Protein AF-H0EWL6-F1 (afdb_monomer)

Sequence (136 aa):
MRQGLLSSTASNESMTFSYPLKIAHSLLGVISSLPTTSIEVHGMGIFEKIFEVSNTMLDVMQAYGNKIQNDHYGVTQDPFEIFIRTLSQTPNSQRQYANLLLAKAAEKPEIQRFSQSPLPALSARTGVMISDSDEV

Radius of gyration: 25.03 Å; Cα contacts (8 Å, |Δi|>4): 82; chains: 1; bounding box: 71×44×73 Å

Organism: Glarea lozoyensis (strain ATCC 74030 / MF5533) (NCBI:txid1104152)

Secondary structure (DSSP, 8-state):
-PPPS--TT-SSGGGSTHHHHHHHHHHHHHHTTS-HHHHHTT-HHHHHHHHHHHHHHHHHHHHHGGGS-GGGS--SS-HHHHHHHHHTSSHHHIIIIIHHHHHHHHSPPGGGGTT--PPPP---------------

Solvent-accessible surface area (backbone atoms only — not comparable to full-atom values): 8617 Å² total; per-residue (Å²): 132,81,80,71,80,58,32,92,81,46,90,51,60,87,30,21,64,63,35,53,46,52,53,40,48,56,50,48,61,51,60,75,72,50,59,70,66,72,56,55,77,63,43,67,66,52,49,52,53,53,42,55,42,53,51,51,32,49,53,47,47,58,71,56,47,87,74,61,72,80,84,79,64,91,63,96,59,62,70,65,58,53,52,43,54,61,29,47,73,41,76,66,43,21,68,69,40,28,52,52,52,54,54,56,68,71,49,75,58,70,68,65,65,76,76,68,70,81,74,81,79,80,82,78,82,75,84,82,86,83,88,80,90,81,91,135

InterPro domains:
  IPR050797 Carbohydrate Metabolism and Transport Regulator [PTHR31668] (1-114)

Mean predicted aligned error: 12.15 Å

pLDDT: mean 77.85, std 21.3, range [39.5, 98.31]

Foldseek 3Di:
DDDQQEDCPDPDPCNHLCNLVVVLLVVCVVLVPDDLVVQPVVPVVSLVVLLVSLLSNLLSCLVCPPVPPPPPRPDPDDSNVSSLVSLVSDPVSNVPGSVVSVVVSPDHRPVVVVVPDDDPDDPPPDDDDDDDDDDD

Structure (mmCIF, N/CA/C/O backbone):
data_AF-H0EWL6-F1
#
_entry.id   AF-H0EWL6-F1
#
loop_
_atom_site.group_PDB
_atom_site.id
_atom_site.type_symbol
_atom_site.label_atom_id
_atom_site.label_alt_id
_atom_site.label_comp_id
_atom_site.label_asym_id
_atom_site.label_entity_id
_atom_site.label_seq_id
_atom_site.pdbx_PDB_ins_code
_atom_site.Cartn_x
_atom_site.Cartn_y
_atom_site.Cartn_z
_atom_site.occupancy
_atom_site.B_iso_or_equiv
_atom_site.auth_seq_id
_atom_site.auth_comp_id
_atom_site.auth_asym_id
_atom_site.auth_atom_id
_atom_site.pdbx_PDB_model_num
ATOM 1 N N . MET A 1 1 ? 22.492 8.566 -4.895 1.00 41.12 1 MET A N 1
ATOM 2 C CA . MET A 1 1 ? 21.203 7.980 -5.324 1.00 41.12 1 MET A CA 1
ATOM 3 C C . MET A 1 1 ? 21.489 6.568 -5.817 1.00 41.12 1 MET A C 1
ATOM 5 O O . MET A 1 1 ? 22.251 6.437 -6.767 1.00 41.12 1 MET A O 1
ATOM 9 N N . ARG A 1 2 ? 21.016 5.518 -5.125 1.00 45.28 2 ARG A N 1
ATOM 10 C CA . ARG A 1 2 ? 21.179 4.132 -5.604 1.00 45.28 2 ARG A CA 1
ATOM 11 C C . ARG A 1 2 ? 20.317 3.978 -6.853 1.00 45.28 2 ARG A C 1
ATOM 13 O O . ARG A 1 2 ? 19.133 4.290 -6.796 1.00 45.28 2 ARG A O 1
ATOM 20 N N . GLN A 1 3 ? 20.906 3.543 -7.962 1.00 51.72 3 GLN A N 1
ATOM 21 C CA . GLN A 1 3 ? 20.118 3.150 -9.124 1.00 51.72 3 GLN A CA 1
ATOM 22 C C . GLN A 1 3 ? 19.196 2.005 -8.694 1.00 51.72 3 GLN A C 1
ATOM 24 O O . GLN A 1 3 ? 19.665 1.012 -8.134 1.00 51.72 3 GLN A O 1
ATOM 29 N N . GLY A 1 4 ? 17.884 2.192 -8.845 1.00 65.25 4 GLY A N 1
ATOM 30 C CA . GLY A 1 4 ? 16.916 1.138 -8.568 1.00 65.25 4 GLY A CA 1
ATOM 31 C C . GLY A 1 4 ? 17.172 -0.044 -9.499 1.00 65.25 4 GLY A C 1
ATOM 32 O O . GLY A 1 4 ? 17.488 0.152 -10.667 1.00 65.25 4 GLY A O 1
ATOM 33 N N . LEU A 1 5 ? 17.039 -1.268 -8.989 1.00 76.88 5 LEU A N 1
ATOM 34 C CA . LEU A 1 5 ? 17.216 -2.493 -9.785 1.00 76.88 5 LEU A CA 1
ATOM 35 C C . LEU A 1 5 ? 16.021 -2.784 -10.709 1.00 76.88 5 LEU A C 1
ATOM 37 O O . LEU A 1 5 ? 15.998 -3.817 -11.370 1.00 76.88 5 LEU A O 1
ATOM 41 N N . LEU A 1 6 ? 15.015 -1.905 -10.723 1.00 84.12 6 LEU A N 1
ATOM 42 C CA . LEU A 1 6 ? 13.805 -2.090 -11.507 1.00 84.12 6 LEU A CA 1
ATOM 43 C C . LEU A 1 6 ? 14.018 -1.606 -12.949 1.00 84.12 6 LEU A C 1
ATOM 45 O O . LEU A 1 6 ? 14.523 -0.507 -13.173 1.00 84.12 6 LEU A O 1
ATOM 49 N N . SER A 1 7 ? 13.617 -2.419 -13.928 1.00 85.06 7 SER A N 1
ATOM 50 C CA . SER A 1 7 ? 13.602 -2.075 -15.356 1.00 85.06 7 SER A CA 1
ATOM 51 C C . SER A 1 7 ? 12.400 -2.707 -16.060 1.00 85.06 7 SER A C 1
ATOM 53 O O . SER A 1 7 ? 12.071 -3.863 -15.809 1.00 85.06 7 SER A O 1
ATOM 55 N N . SER A 1 8 ? 11.768 -2.003 -17.005 1.00 83.31 8 SER A N 1
ATOM 56 C CA . SER A 1 8 ? 10.694 -2.584 -17.834 1.00 83.31 8 SER A CA 1
ATOM 57 C C . SER A 1 8 ? 11.175 -3.733 -18.726 1.00 83.31 8 SER A C 1
ATOM 59 O O . SER A 1 8 ? 10.356 -4.489 -19.233 1.00 83.31 8 SER A O 1
ATOM 61 N N . THR A 1 9 ? 12.489 -3.863 -18.924 1.00 85.94 9 THR A N 1
ATOM 62 C CA . THR A 1 9 ? 13.117 -4.898 -19.757 1.00 85.94 9 THR A CA 1
ATOM 63 C C . THR A 1 9 ? 13.945 -5.890 -18.937 1.00 85.94 9 THR A C 1
ATOM 65 O O . THR A 1 9 ? 14.789 -6.587 -19.499 1.00 85.94 9 THR A O 1
ATOM 68 N N . ALA A 1 10 ? 13.778 -5.925 -17.610 1.00 89.25 10 ALA A N 1
ATOM 69 C CA . ALA A 1 10 ? 14.471 -6.903 -16.779 1.00 89.25 10 ALA A CA 1
ATOM 70 C C . ALA A 1 10 ? 14.017 -8.330 -17.128 1.00 89.25 10 ALA A C 1
ATOM 72 O O . ALA A 1 10 ? 12.834 -8.575 -17.359 1.00 89.25 10 ALA A O 1
ATOM 73 N N . SER A 1 11 ? 14.960 -9.275 -17.147 1.00 91.00 11 SER A N 1
ATOM 74 C CA . SER A 1 11 ? 14.677 -10.689 -17.427 1.00 91.00 11 SER A CA 1
ATOM 75 C C . SER A 1 11 ? 13.917 -11.370 -16.292 1.00 91.00 11 SER A C 1
ATOM 77 O O . SER A 1 11 ? 13.077 -12.231 -16.538 1.00 91.00 11 SER A O 1
ATOM 79 N N . ASN A 1 12 ? 14.208 -10.985 -15.048 1.00 91.75 12 ASN A N 1
ATOM 80 C CA . ASN A 1 12 ? 13.464 -11.437 -13.885 1.00 91.75 12 ASN A CA 1
ATOM 81 C C . ASN A 1 12 ? 12.275 -10.505 -13.640 1.00 91.75 12 ASN A C 1
ATOM 83 O O . ASN A 1 12 ? 12.457 -9.305 -13.424 1.00 91.75 12 ASN A O 1
ATOM 87 N N . GLU A 1 13 ? 11.073 -11.078 -13.609 1.00 89.81 13 GLU A N 1
ATOM 88 C CA . GLU A 1 13 ? 9.828 -10.372 -13.326 1.00 89.81 13 GLU A CA 1
ATOM 89 C C . GLU A 1 13 ? 9.911 -9.539 -12.042 1.00 89.81 13 GLU A C 1
ATOM 91 O O . GLU A 1 13 ? 9.493 -8.381 -12.051 1.00 89.81 13 GLU A O 1
ATOM 96 N N . SER A 1 14 ? 10.519 -10.071 -10.973 1.00 91.50 14 SER A N 1
ATOM 97 C CA . SER A 1 14 ? 10.633 -9.386 -9.678 1.00 91.50 14 SER A CA 1
ATOM 98 C C . SER A 1 14 ? 11.511 -8.130 -9.718 1.00 91.50 14 SER A C 1
ATOM 100 O O . SER A 1 14 ? 11.541 -7.363 -8.759 1.00 91.50 14 SER A O 1
ATOM 102 N N . MET A 1 15 ? 12.238 -7.928 -10.818 1.00 91.56 15 MET A N 1
ATOM 103 C CA . MET A 1 15 ? 13.048 -6.747 -11.110 1.00 91.56 15 MET A CA 1
ATOM 104 C C . MET A 1 15 ? 12.383 -5.840 -12.157 1.00 91.56 15 MET A C 1
ATOM 106 O O . MET A 1 15 ? 13.043 -4.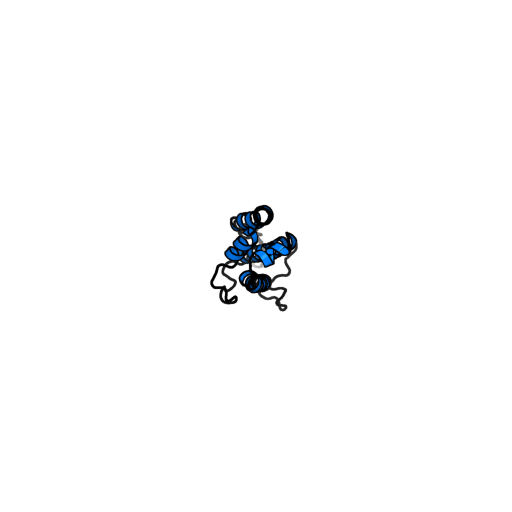998 -12.759 1.00 91.56 15 MET A O 1
ATOM 110 N N . THR A 1 16 ? 11.078 -5.982 -12.395 1.00 89.31 16 THR A N 1
ATOM 111 C CA . THR A 1 16 ? 10.318 -5.101 -13.291 1.00 89.31 16 THR A CA 1
ATOM 112 C C . THR A 1 16 ? 9.460 -4.104 -12.523 1.00 89.31 16 THR A C 1
ATOM 114 O O . THR A 1 16 ? 8.986 -4.385 -11.424 1.00 89.31 16 THR A O 1
ATOM 117 N N . PHE A 1 17 ? 9.172 -2.953 -13.136 1.00 86.12 17 PHE A N 1
ATOM 118 C CA . PHE A 1 17 ? 8.215 -1.985 -12.579 1.00 86.12 17 PHE A CA 1
ATOM 119 C C . PHE A 1 17 ? 6.787 -2.537 -12.477 1.00 86.12 17 PHE A C 1
ATOM 121 O O . PHE A 1 17 ? 5.998 -2.046 -11.682 1.00 86.12 17 PHE A O 1
ATOM 128 N N . SER A 1 18 ? 6.448 -3.585 -13.233 1.00 86.69 18 SER A N 1
ATOM 129 C CA . SER A 1 18 ? 5.128 -4.224 -13.153 1.00 86.69 18 SER A CA 1
ATOM 130 C C . SER A 1 18 ? 4.941 -5.081 -11.896 1.00 86.69 18 SER A C 1
ATOM 132 O O . SER A 1 18 ? 3.810 -5.342 -11.485 1.00 86.69 18 SER A O 1
ATOM 134 N N . TYR A 1 19 ? 6.035 -5.525 -11.270 1.00 90.44 19 TYR A N 1
ATOM 135 C CA . TYR A 1 19 ? 5.972 -6.466 -10.158 1.00 90.44 19 TYR A CA 1
ATOM 136 C C . TYR A 1 19 ? 5.411 -5.857 -8.867 1.00 90.44 19 TYR A C 1
ATOM 138 O O . TYR A 1 19 ? 4.500 -6.458 -8.300 1.00 90.44 19 TYR A O 1
ATOM 146 N N . PRO A 1 20 ? 5.818 -4.647 -8.428 1.00 90.75 20 PRO A N 1
ATOM 147 C CA . PRO A 1 20 ? 5.157 -3.985 -7.302 1.00 90.75 20 PRO A CA 1
ATOM 148 C C . PRO A 1 20 ? 3.645 -3.816 -7.496 1.00 90.75 20 PRO A C 1
ATOM 150 O O . PRO A 1 20 ? 2.882 -4.004 -6.551 1.00 90.75 20 PRO A O 1
ATOM 153 N N . LEU A 1 21 ? 3.198 -3.540 -8.726 1.00 89.81 21 LEU A N 1
ATOM 154 C CA . LEU A 1 21 ? 1.773 -3.445 -9.043 1.00 89.81 21 LEU A CA 1
ATOM 155 C C . LEU A 1 21 ? 1.083 -4.813 -8.935 1.00 89.81 21 LEU A C 1
ATOM 157 O O . LEU A 1 21 ? 0.023 -4.912 -8.327 1.00 89.81 21 LEU A O 1
ATOM 161 N N . LYS A 1 22 ? 1.703 -5.894 -9.432 1.00 90.94 22 LYS A N 1
ATOM 162 C CA . LYS A 1 22 ? 1.190 -7.269 -9.257 1.00 90.94 22 LYS A CA 1
ATOM 163 C C . LYS A 1 22 ? 0.983 -7.624 -7.786 1.00 90.94 22 LYS A C 1
ATOM 165 O O . LYS A 1 22 ? -0.066 -8.159 -7.432 1.00 90.94 22 LYS A O 1
ATOM 170 N N . ILE A 1 23 ? 1.944 -7.283 -6.928 1.00 93.81 23 ILE A N 1
ATOM 171 C CA . ILE A 1 23 ? 1.826 -7.491 -5.480 1.00 93.81 23 ILE A CA 1
ATOM 172 C C . ILE A 1 23 ? 0.670 -6.667 -4.898 1.00 93.81 23 ILE A C 1
ATOM 174 O O . ILE A 1 23 ? -0.149 -7.213 -4.158 1.00 93.81 23 ILE A O 1
ATOM 178 N N . ALA A 1 24 ? 0.556 -5.389 -5.267 1.00 94.12 24 ALA A N 1
ATOM 179 C CA . ALA A 1 24 ? -0.532 -4.527 -4.811 1.00 94.12 24 ALA A CA 1
ATOM 180 C C . ALA A 1 24 ? -1.913 -5.068 -5.217 1.00 94.12 24 ALA A C 1
ATOM 182 O O . ALA A 1 24 ? -2.822 -5.119 -4.393 1.00 94.12 24 ALA A O 1
ATOM 183 N N . HIS A 1 25 ? -2.060 -5.559 -6.446 1.00 91.06 25 HIS A N 1
ATOM 184 C CA . HIS A 1 25 ? -3.312 -6.144 -6.922 1.00 91.06 25 HIS A CA 1
ATOM 185 C C . HIS A 1 25 ? -3.657 -7.478 -6.261 1.00 91.06 25 HIS A C 1
ATOM 187 O O . HIS A 1 25 ? -4.816 -7.704 -5.914 1.00 91.06 25 HIS A O 1
ATOM 193 N N . SER A 1 26 ? -2.665 -8.336 -6.011 1.00 93.19 26 SER A N 1
ATOM 194 C CA . SER A 1 26 ? -2.882 -9.548 -5.218 1.00 93.19 26 SER A CA 1
ATOM 195 C C . SER A 1 26 ? -3.359 -9.207 -3.805 1.00 93.19 26 SER A C 1
ATOM 197 O O . SER A 1 26 ? -4.281 -9.848 -3.301 1.00 93.19 26 SER A O 1
ATOM 199 N N . LEU A 1 27 ? -2.760 -8.193 -3.171 1.00 95.62 27 LEU A N 1
ATOM 200 C CA . LEU A 1 27 ? -3.186 -7.725 -1.855 1.00 95.62 27 LEU A CA 1
ATOM 201 C C . LEU A 1 27 ? -4.615 -7.176 -1.902 1.00 95.62 27 LEU A C 1
ATOM 203 O O . LEU A 1 27 ? -5.417 -7.540 -1.046 1.00 95.62 27 LEU A O 1
ATOM 207 N N . LEU A 1 28 ? -4.954 -6.371 -2.914 1.00 92.31 28 LEU A N 1
ATOM 208 C CA . LEU A 1 28 ? -6.304 -5.837 -3.127 1.00 92.31 28 LEU A CA 1
ATOM 209 C C . LEU A 1 28 ? -7.356 -6.934 -3.226 1.00 92.31 28 LEU A C 1
ATOM 211 O O . LEU A 1 28 ? -8.409 -6.807 -2.602 1.00 92.31 28 LEU A O 1
ATOM 215 N N . GLY A 1 29 ? -7.068 -8.015 -3.955 1.00 91.12 29 GLY A N 1
ATOM 216 C CA . GLY A 1 29 ? -7.962 -9.171 -4.045 1.00 91.12 29 GLY A CA 1
ATOM 217 C C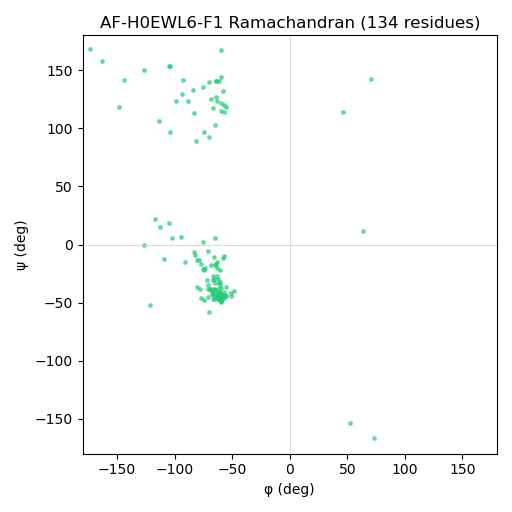 . GLY A 1 29 ? -8.272 -9.772 -2.672 1.00 91.12 29 GLY A C 1
ATOM 218 O O . GLY A 1 29 ? -9.424 -10.080 -2.377 1.00 91.12 29 GLY A O 1
ATOM 219 N N . VAL A 1 30 ? -7.265 -9.859 -1.800 1.00 92.75 30 VAL A N 1
ATOM 220 C CA . VAL A 1 30 ? -7.441 -10.342 -0.425 1.00 92.75 30 VAL A CA 1
ATOM 221 C C . VAL A 1 30 ? -8.225 -9.331 0.412 1.00 92.75 30 VAL A C 1
ATOM 223 O O . VAL A 1 30 ? -9.293 -9.670 0.917 1.00 92.75 30 VAL A O 1
ATOM 226 N N . ILE A 1 31 ? -7.757 -8.085 0.540 1.00 93.06 31 ILE A N 1
ATOM 227 C CA . ILE A 1 31 ? -8.365 -7.111 1.465 1.00 93.06 31 ILE A CA 1
ATOM 228 C C . ILE A 1 31 ? -9.781 -6.694 1.058 1.00 93.06 31 ILE A C 1
ATOM 230 O O . ILE A 1 31 ? -10.581 -6.378 1.931 1.00 93.06 31 ILE A O 1
ATOM 234 N N . SER A 1 32 ? -10.122 -6.747 -0.233 1.00 90.56 32 SER A N 1
ATOM 235 C CA . SER A 1 32 ? -11.481 -6.448 -0.712 1.00 90.56 32 SER A CA 1
ATOM 236 C C . SER A 1 32 ? -12.485 -7.555 -0.381 1.00 90.56 32 SER A C 1
ATOM 238 O O . SER A 1 32 ? -13.688 -7.310 -0.389 1.00 90.56 32 SER A O 1
ATOM 240 N N . SER A 1 33 ? -12.005 -8.772 -0.105 1.00 91.12 33 SER A N 1
ATOM 241 C CA . SER A 1 33 ? -12.846 -9.921 0.253 1.00 91.12 33 SER A CA 1
ATOM 242 C C . SER A 1 33 ? -13.080 -10.063 1.761 1.00 91.12 33 SER A C 1
ATOM 244 O O . SER A 1 33 ? -13.965 -10.808 2.181 1.00 91.12 33 SER A O 1
ATOM 246 N N . LEU A 1 34 ? -12.289 -9.365 2.581 1.00 91.31 34 LEU A N 1
ATOM 247 C CA . LEU A 1 34 ? -12.307 -9.510 4.032 1.00 91.31 34 LEU A CA 1
ATOM 248 C C . LEU A 1 34 ? -13.249 -8.495 4.699 1.00 91.31 34 LEU A C 1
ATOM 250 O O . LEU A 1 34 ? -13.270 -7.323 4.318 1.00 91.31 34 LEU A O 1
ATOM 254 N N . PRO A 1 35 ? -13.974 -8.895 5.760 1.00 94.19 35 PRO A N 1
ATOM 255 C CA . PRO A 1 35 ? -14.620 -7.946 6.655 1.00 94.19 35 PRO A CA 1
ATOM 256 C C . PRO A 1 35 ? -13.596 -7.005 7.299 1.00 94.19 35 PRO A C 1
ATOM 258 O O . PRO A 1 35 ? -12.510 -7.432 7.690 1.00 94.19 35 PRO A O 1
ATOM 261 N N . THR A 1 36 ? -13.976 -5.742 7.505 1.00 91.31 36 THR A N 1
ATOM 262 C CA . THR A 1 36 ? -13.144 -4.741 8.195 1.00 91.31 36 THR A CA 1
ATOM 263 C C . THR A 1 36 ? -12.613 -5.247 9.539 1.00 91.31 36 THR A C 1
ATOM 265 O O . THR A 1 36 ? -11.422 -5.138 9.818 1.00 91.31 36 THR A O 1
ATOM 268 N N . THR A 1 37 ? -13.462 -5.899 10.336 1.00 94.19 37 THR A N 1
ATOM 269 C CA . THR A 1 37 ? -13.075 -6.445 11.644 1.00 94.19 37 THR A CA 1
ATOM 270 C C . THR A 1 37 ? -11.978 -7.504 11.541 1.00 94.19 37 THR A C 1
ATOM 272 O O . THR A 1 37 ? -11.122 -7.584 12.417 1.00 94.19 37 THR A O 1
ATOM 275 N N . SER A 1 38 ? -11.944 -8.292 10.461 1.00 95.44 38 SER A N 1
ATOM 276 C CA . SER A 1 38 ? -10.899 -9.295 10.238 1.00 95.44 38 SER A CA 1
ATOM 277 C C . SER A 1 38 ? -9.527 -8.666 10.009 1.00 95.44 38 SER A C 1
ATOM 279 O O . SER A 1 38 ? -8.526 -9.260 10.398 1.00 95.44 38 SER A O 1
ATOM 281 N N . ILE A 1 39 ? -9.472 -7.469 9.426 1.00 94.88 39 ILE A N 1
ATOM 282 C CA . ILE A 1 39 ? -8.227 -6.710 9.264 1.00 94.88 39 ILE A CA 1
ATOM 283 C C . ILE A 1 39 ? -7.846 -6.069 10.606 1.00 94.88 39 ILE A C 1
ATOM 285 O O . ILE A 1 39 ? -6.716 -6.206 11.067 1.00 94.88 39 ILE A O 1
ATOM 289 N N . GLU A 1 40 ? -8.802 -5.441 11.290 1.00 94.56 40 GLU A N 1
ATOM 290 C CA . GLU A 1 40 ? -8.557 -4.709 12.538 1.00 94.56 40 GLU A CA 1
ATOM 291 C C . GLU A 1 40 ? -7.986 -5.568 13.674 1.00 94.56 40 GLU A C 1
ATOM 293 O O . GLU A 1 40 ? -7.109 -5.100 14.404 1.00 94.56 40 GLU A O 1
ATOM 298 N N . VAL A 1 41 ? -8.419 -6.829 13.816 1.00 95.56 41 VAL A N 1
ATOM 299 C CA . VAL A 1 41 ? -7.939 -7.718 14.897 1.00 95.56 41 VAL A CA 1
ATOM 300 C C . VAL A 1 41 ? -6.440 -8.025 14.822 1.00 95.56 41 VAL A C 1
ATOM 302 O O . VAL A 1 41 ? -5.867 -8.491 15.802 1.00 95.56 41 VAL A O 1
ATOM 305 N N . HIS A 1 42 ? -5.787 -7.750 13.690 1.00 95.00 42 HIS A N 1
ATOM 306 C CA . HIS A 1 42 ? -4.341 -7.931 13.525 1.00 95.00 42 HIS A CA 1
ATOM 307 C C . HIS A 1 42 ? -3.539 -6.739 14.084 1.00 95.00 42 HIS A C 1
ATOM 309 O O . HIS A 1 42 ? -2.314 -6.808 14.197 1.00 95.00 42 HIS A O 1
ATOM 315 N N . GLY A 1 43 ? -4.214 -5.647 14.460 1.00 95.19 43 GLY A N 1
ATOM 316 C CA . GLY A 1 43 ? -3.602 -4.447 15.022 1.00 95.19 43 GLY A CA 1
ATOM 317 C C . GLY A 1 43 ? -2.843 -3.606 13.993 1.00 95.19 43 GLY A C 1
ATOM 318 O O . GLY A 1 43 ? -2.970 -3.780 12.787 1.00 95.19 43 GLY A O 1
ATOM 319 N N . MET A 1 44 ? -2.028 -2.661 14.465 1.00 96.06 44 MET A N 1
ATOM 320 C CA . MET A 1 44 ? -1.364 -1.679 13.591 1.00 96.06 44 MET A CA 1
ATOM 321 C C . MET A 1 44 ? -0.385 -2.289 12.579 1.00 96.06 44 MET A C 1
ATOM 323 O O . MET A 1 44 ? -0.216 -1.730 11.499 1.00 96.06 44 MET A O 1
ATOM 327 N N . GLY A 1 45 ? 0.208 -3.447 12.886 1.00 97.06 45 GLY A N 1
ATOM 328 C CA . GLY A 1 45 ? 1.192 -4.083 12.010 1.00 97.06 45 GLY A CA 1
ATOM 329 C C . GLY A 1 45 ? 0.640 -4.439 10.626 1.00 97.06 45 GLY A C 1
ATOM 330 O O . GLY A 1 45 ? 1.361 -4.309 9.641 1.00 97.06 45 GLY A O 1
ATOM 331 N N . ILE A 1 46 ? -0.640 -4.828 10.508 1.00 97.50 46 ILE A N 1
ATOM 332 C CA . ILE A 1 46 ? -1.219 -5.103 9.182 1.00 97.50 46 ILE A CA 1
ATOM 333 C C . ILE A 1 46 ? -1.426 -3.815 8.382 1.00 97.50 46 ILE A C 1
ATOM 335 O O . ILE A 1 46 ? -1.161 -3.789 7.183 1.00 97.50 46 ILE A O 1
ATOM 339 N N . PHE A 1 47 ? -1.839 -2.731 9.043 1.00 98.00 47 PHE A N 1
ATOM 340 C CA . PHE A 1 47 ? -2.026 -1.435 8.395 1.00 98.00 47 PHE A CA 1
ATOM 341 C C . PHE A 1 47 ? -0.694 -0.863 7.899 1.00 98.00 47 PHE A C 1
ATOM 343 O O . PHE A 1 47 ? -0.639 -0.349 6.786 1.00 98.00 47 PHE A O 1
ATOM 350 N N . GLU A 1 48 ? 0.391 -1.038 8.661 1.00 98.25 48 GLU A N 1
ATOM 351 C CA . GLU A 1 48 ? 1.748 -0.683 8.230 1.00 98.25 48 GLU A CA 1
ATOM 352 C C . GLU A 1 48 ? 2.143 -1.427 6.947 1.00 98.25 48 GLU A C 1
ATOM 354 O O . GLU A 1 48 ? 2.629 -0.817 5.996 1.00 98.25 48 GLU A O 1
ATOM 359 N N . LYS A 1 49 ? 1.871 -2.736 6.868 1.00 98.12 49 LYS A N 1
ATOM 360 C CA . LYS A 1 49 ? 2.194 -3.534 5.674 1.00 98.12 49 LYS A CA 1
ATOM 361 C C . LYS A 1 49 ? 1.333 -3.177 4.470 1.00 98.12 49 LYS A C 1
ATOM 363 O O . LYS A 1 49 ? 1.852 -3.098 3.357 1.00 98.12 49 LYS A O 1
ATOM 368 N N . ILE A 1 50 ? 0.047 -2.900 4.679 1.00 97.88 50 ILE A N 1
ATOM 369 C CA . ILE A 1 50 ? -0.829 -2.380 3.623 1.00 97.88 50 ILE A CA 1
ATOM 370 C C . ILE A 1 50 ? -0.295 -1.031 3.126 1.00 97.88 50 ILE A C 1
ATOM 372 O O . ILE A 1 50 ? -0.206 -0.818 1.916 1.00 97.88 50 ILE A O 1
ATOM 376 N N . PHE A 1 51 ? 0.120 -0.146 4.033 1.00 98.19 51 PHE A N 1
ATOM 377 C CA . PHE A 1 51 ? 0.708 1.145 3.689 1.00 98.19 51 PHE A CA 1
ATOM 378 C C . PHE A 1 51 ? 2.004 1.007 2.883 1.00 98.19 51 PHE A C 1
ATOM 380 O O . PHE A 1 51 ? 2.116 1.644 1.841 1.00 98.19 51 PHE A O 1
ATOM 387 N N . GLU A 1 52 ? 2.954 0.163 3.296 1.00 98.00 52 GLU A N 1
ATOM 388 C CA . GLU A 1 52 ? 4.221 -0.054 2.574 1.00 98.00 52 GLU A CA 1
ATOM 389 C C . GLU A 1 52 ? 3.988 -0.488 1.116 1.00 98.00 52 GLU A C 1
ATOM 391 O O . GLU A 1 52 ? 4.606 0.050 0.188 1.00 98.00 52 GLU A O 1
ATOM 396 N N . VAL A 1 53 ? 3.057 -1.425 0.896 1.00 97.38 53 VAL A N 1
ATOM 397 C CA . VAL A 1 53 ? 2.694 -1.901 -0.449 1.00 97.38 53 VAL A CA 1
ATOM 398 C C . VAL A 1 53 ? 2.018 -0.791 -1.255 1.00 97.38 53 VAL A C 1
ATOM 400 O O . VAL A 1 53 ? 2.410 -0.536 -2.395 1.00 97.38 53 VAL A O 1
ATOM 403 N N . SER A 1 54 ? 1.055 -0.086 -0.656 1.00 95.94 54 SER A N 1
ATOM 404 C CA . SER A 1 54 ? 0.325 1.014 -1.306 1.00 95.94 54 SER A CA 1
ATOM 405 C C . SER A 1 54 ? 1.249 2.174 -1.683 1.00 95.94 54 SER A C 1
ATOM 407 O O . SER A 1 54 ? 1.154 2.724 -2.778 1.00 95.94 54 SER A O 1
ATOM 409 N N . ASN A 1 55 ? 2.182 2.524 -0.797 1.00 95.31 55 ASN A N 1
ATOM 410 C CA . 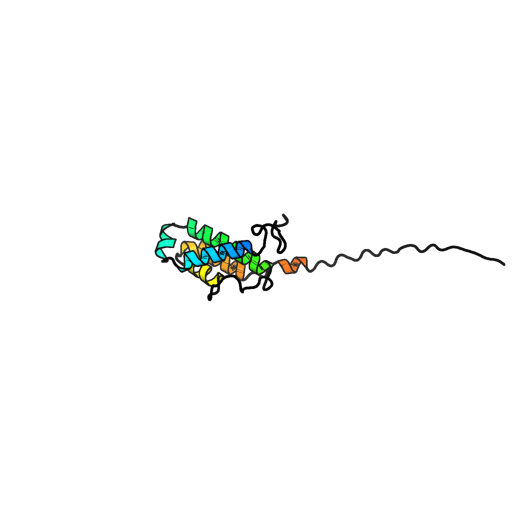ASN A 1 55 ? 3.187 3.553 -1.027 1.00 95.31 55 ASN A CA 1
ATOM 411 C C . ASN A 1 55 ? 4.114 3.172 -2.189 1.00 95.31 55 ASN A C 1
ATOM 413 O O . ASN A 1 55 ? 4.375 3.996 -3.060 1.00 95.31 55 ASN A O 1
ATOM 417 N N . THR A 1 56 ? 4.570 1.917 -2.233 1.00 93.81 56 THR A N 1
ATOM 418 C CA . THR A 1 56 ? 5.423 1.424 -3.326 1.00 93.81 56 THR A CA 1
ATOM 419 C C . THR A 1 56 ? 4.675 1.414 -4.663 1.00 93.81 56 THR A C 1
ATOM 421 O O . THR A 1 56 ? 5.244 1.773 -5.693 1.00 93.81 56 THR A O 1
ATOM 424 N N . MET A 1 57 ? 3.390 1.043 -4.661 1.00 92.19 57 MET A N 1
ATOM 425 C CA . MET A 1 57 ? 2.525 1.129 -5.841 1.00 92.19 57 MET A CA 1
ATOM 426 C C . MET A 1 57 ? 2.427 2.574 -6.345 1.00 92.19 57 MET A C 1
ATOM 428 O O . MET A 1 57 ? 2.649 2.824 -7.529 1.00 92.19 57 MET A O 1
ATOM 432 N N . LEU A 1 58 ? 2.154 3.522 -5.442 1.00 90.94 58 LEU A N 1
ATOM 433 C CA . LEU A 1 58 ? 2.059 4.944 -5.768 1.00 90.94 58 LEU A CA 1
ATOM 434 C C . LEU A 1 58 ? 3.372 5.483 -6.3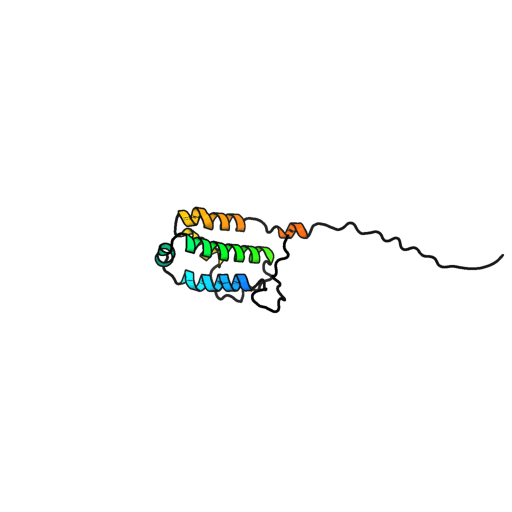53 1.00 90.94 58 LEU A C 1
ATOM 436 O O . LEU A 1 58 ? 3.333 6.184 -7.362 1.00 90.94 58 LEU A O 1
ATOM 440 N N . ASP A 1 59 ? 4.521 5.111 -5.780 1.00 89.31 59 ASP A N 1
ATOM 441 C CA . ASP A 1 59 ? 5.846 5.486 -6.294 1.00 89.31 59 ASP A CA 1
ATOM 442 C C . ASP A 1 59 ? 6.045 5.028 -7.744 1.00 89.31 59 ASP A C 1
ATOM 444 O O . ASP A 1 59 ? 6.482 5.800 -8.597 1.00 89.31 59 ASP A O 1
ATOM 448 N N . VAL A 1 60 ? 5.680 3.782 -8.054 1.00 86.88 60 VAL A N 1
ATOM 449 C CA . VAL A 1 60 ? 5.778 3.242 -9.416 1.00 86.88 60 VAL A CA 1
ATOM 450 C C . VAL A 1 60 ? 4.813 3.947 -10.370 1.00 86.88 60 VAL A C 1
ATOM 452 O O . VAL A 1 60 ? 5.212 4.302 -11.482 1.00 86.88 60 VAL A O 1
ATOM 455 N N . MET A 1 61 ? 3.567 4.182 -9.949 1.00 85.00 61 MET A N 1
ATOM 456 C CA . MET A 1 61 ? 2.557 4.872 -10.760 1.00 85.00 61 MET A CA 1
ATOM 457 C C . MET A 1 61 ? 2.974 6.310 -11.080 1.00 85.00 61 MET A C 1
ATOM 459 O O . MET A 1 61 ? 2.904 6.728 -12.236 1.00 85.00 61 MET A O 1
ATOM 463 N N . GLN A 1 62 ? 3.468 7.052 -10.087 1.00 84.88 62 GLN A N 1
ATOM 464 C CA . GLN A 1 62 ? 4.010 8.396 -10.280 1.00 84.88 62 GLN A CA 1
ATOM 465 C C . GLN A 1 62 ? 5.267 8.381 -11.156 1.00 84.88 62 GLN A C 1
ATOM 467 O O . GLN A 1 62 ? 5.486 9.320 -11.923 1.00 84.88 62 GLN A O 1
ATOM 472 N N . ALA A 1 63 ? 6.075 7.317 -11.075 1.00 80.00 63 ALA A N 1
ATOM 473 C CA . ALA A 1 63 ? 7.323 7.240 -11.812 1.00 80.00 63 ALA A CA 1
ATOM 474 C C . ALA A 1 63 ? 7.181 6.900 -13.297 1.00 80.00 63 ALA A C 1
ATOM 476 O O . ALA A 1 63 ? 7.912 7.434 -14.134 1.00 80.00 63 ALA A O 1
ATOM 477 N N . TYR A 1 64 ? 6.248 6.012 -13.629 1.00 73.19 64 TYR A N 1
ATOM 478 C CA . TYR A 1 64 ? 6.092 5.475 -14.981 1.00 73.19 64 TYR A CA 1
ATOM 479 C C . TYR A 1 64 ? 4.838 5.978 -15.703 1.00 73.19 64 TYR A C 1
ATOM 481 O O . TYR A 1 64 ? 4.744 5.834 -16.927 1.00 73.19 64 TYR A O 1
ATOM 489 N N . GLY A 1 65 ? 3.910 6.619 -14.985 1.00 65.44 65 GLY A N 1
ATOM 490 C CA . GLY A 1 65 ? 2.659 7.140 -15.532 1.00 65.44 65 GLY A CA 1
ATOM 491 C C . GLY A 1 65 ? 1.864 6.085 -16.311 1.00 65.44 65 GLY A C 1
ATOM 492 O O . GLY A 1 65 ? 2.024 4.879 -16.125 1.00 65.44 65 GLY A O 1
ATOM 493 N N . ASN A 1 66 ? 1.052 6.545 -17.265 1.00 58.31 66 ASN A N 1
ATOM 494 C CA . ASN A 1 66 ? 0.151 5.723 -18.091 1.00 58.31 66 ASN A CA 1
ATOM 495 C C . ASN A 1 66 ? 0.871 4.729 -19.036 1.00 58.31 66 ASN A C 1
ATOM 497 O O . ASN A 1 66 ? 0.228 4.117 -19.886 1.00 58.31 66 ASN A O 1
ATOM 501 N N . LYS A 1 67 ? 2.207 4.604 -18.967 1.00 62.12 67 LYS A N 1
ATOM 502 C CA . LYS A 1 67 ? 2.981 3.674 -19.808 1.00 62.12 67 LYS A CA 1
ATOM 503 C C . LYS A 1 67 ? 2.844 2.224 -19.357 1.00 62.12 67 LYS A C 1
ATOM 505 O O . LYS A 1 67 ? 3.100 1.324 -20.153 1.00 62.12 67 LYS A O 1
ATOM 510 N N . ILE A 1 68 ? 2.462 1.993 -18.103 1.00 61.09 68 ILE A N 1
ATOM 511 C CA . ILE A 1 68 ? 2.093 0.659 -17.646 1.00 61.09 68 ILE A CA 1
ATOM 512 C C . ILE A 1 68 ? 0.631 0.453 -18.037 1.00 61.09 68 ILE A C 1
ATOM 514 O O . ILE A 1 68 ? -0.246 1.164 -17.556 1.00 61.09 68 ILE A O 1
ATOM 518 N N . GLN A 1 69 ? 0.381 -0.471 -18.967 1.00 54.44 69 GLN A N 1
ATOM 519 C CA . GLN A 1 69 ? -0.969 -0.785 -19.429 1.00 54.44 69 GLN A CA 1
ATOM 520 C C . GLN A 1 69 ? -1.834 -1.210 -18.233 1.00 54.44 69 GLN A C 1
ATOM 522 O O . GLN A 1 69 ? -1.593 -2.262 -17.639 1.00 54.44 69 GLN A O 1
ATOM 527 N N . ASN A 1 70 ? -2.843 -0.390 -17.914 1.00 52.25 70 ASN A N 1
ATOM 528 C CA . ASN A 1 70 ? -3.854 -0.617 -16.868 1.00 52.25 70 ASN A CA 1
ATOM 529 C C . ASN A 1 70 ? -4.651 -1.925 -17.052 1.00 52.25 70 ASN A C 1
ATOM 531 O O . ASN A 1 70 ? -5.347 -2.358 -16.139 1.00 52.25 70 ASN A O 1
ATOM 535 N N . ASP A 1 71 ? -4.530 -2.571 -18.211 1.00 50.09 71 ASP A N 1
ATOM 536 C CA . ASP A 1 71 ? -5.372 -3.693 -18.633 1.00 50.09 71 ASP A CA 1
ATOM 537 C C . ASP A 1 71 ? -5.138 -5.009 -17.868 1.00 50.09 71 ASP A C 1
ATOM 539 O O . ASP A 1 71 ? -5.875 -5.972 -18.063 1.00 50.09 71 ASP A O 1
ATOM 543 N N . HIS A 1 72 ? -4.142 -5.092 -16.980 1.00 53.88 72 HIS A N 1
ATOM 544 C CA . HIS A 1 72 ? -3.645 -6.389 -16.498 1.00 53.88 72 HIS A CA 1
ATOM 545 C C . HIS A 1 72 ? -4.103 -6.822 -15.108 1.00 53.88 72 HIS A C 1
ATOM 547 O O . HIS A 1 72 ? -3.641 -7.857 -14.626 1.00 53.88 72 HIS A O 1
ATOM 553 N N . TYR A 1 73 ? -4.996 -6.080 -14.453 1.00 55.12 73 TYR A N 1
ATOM 554 C CA . TYR A 1 73 ? -5.212 -6.318 -13.027 1.00 55.12 73 TYR A CA 1
ATOM 555 C C . TYR A 1 73 ? -6.649 -6.568 -12.567 1.00 55.12 73 TYR A C 1
ATOM 557 O O . TYR A 1 73 ? -6.854 -6.847 -11.390 1.00 55.12 73 TYR A O 1
ATOM 565 N N . GLY A 1 74 ? -7.634 -6.559 -13.469 1.00 51.97 74 GLY A N 1
ATOM 566 C CA . GLY A 1 74 ? -8.971 -7.111 -13.197 1.00 51.97 74 GLY A CA 1
ATOM 567 C C . GLY A 1 74 ? -9.785 -6.426 -12.088 1.00 51.97 74 GLY A C 1
ATOM 568 O O . GLY A 1 74 ? -10.806 -6.972 -11.675 1.00 51.97 74 GLY A O 1
ATOM 569 N N . VAL A 1 75 ? -9.372 -5.250 -11.602 1.00 52.88 75 VAL A N 1
ATOM 570 C CA . VAL A 1 75 ? -10.108 -4.483 -10.584 1.00 52.88 75 VAL A CA 1
ATOM 571 C C . VAL A 1 75 ? -10.919 -3.387 -11.278 1.00 52.88 75 VAL A C 1
ATOM 573 O O . VAL A 1 75 ? -10.365 -2.567 -12.000 1.00 52.88 75 VAL A O 1
ATOM 576 N N . THR A 1 76 ? -12.239 -3.366 -11.069 1.00 56.00 76 THR A N 1
ATOM 577 C CA . THR A 1 76 ? -13.148 -2.342 -11.628 1.00 56.00 76 THR A CA 1
ATOM 578 C C . TH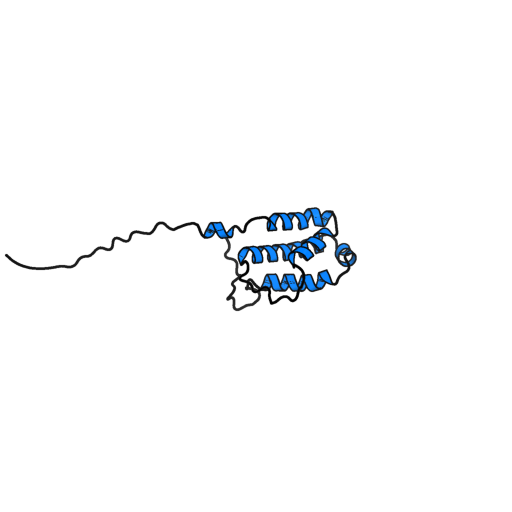R A 1 76 ? -13.123 -1.018 -10.858 1.00 56.00 76 THR A C 1
ATOM 580 O O . THR A 1 76 ? -13.677 -0.027 -11.322 1.00 56.00 76 THR A O 1
ATOM 583 N N . GLN A 1 77 ? -12.535 -1.017 -9.661 1.00 63.81 77 GLN A N 1
ATOM 584 C CA . GLN A 1 77 ? -12.381 0.139 -8.775 1.00 63.81 77 GLN A CA 1
ATOM 585 C C . GLN A 1 77 ? -10.939 0.643 -8.815 1.00 63.81 77 GLN A C 1
ATOM 587 O O . GLN A 1 77 ? -10.022 -0.143 -9.048 1.00 63.81 77 GLN A O 1
ATOM 592 N N . ASP A 1 78 ? -10.746 1.932 -8.536 1.00 82.56 78 ASP A N 1
ATOM 593 C CA . ASP A 1 78 ? -9.417 2.518 -8.382 1.00 82.56 78 ASP A CA 1
ATOM 594 C C . ASP A 1 78 ? -8.662 1.813 -7.227 1.00 82.56 78 ASP A C 1
ATOM 596 O O . ASP A 1 78 ? -9.087 1.908 -6.068 1.00 82.56 78 ASP A O 1
ATOM 600 N N . PRO A 1 79 ? -7.553 1.096 -7.515 1.00 85.25 79 PRO A N 1
ATOM 601 C CA . PRO A 1 79 ? -6.702 0.444 -6.517 1.00 85.25 79 PRO A CA 1
ATOM 602 C C . PRO A 1 79 ? -6.331 1.358 -5.349 1.00 85.25 79 PRO A C 1
ATOM 604 O O . PRO A 1 79 ? -6.316 0.933 -4.191 1.00 85.25 79 PRO A O 1
ATOM 607 N N . PHE A 1 80 ? -6.050 2.626 -5.651 1.00 90.19 8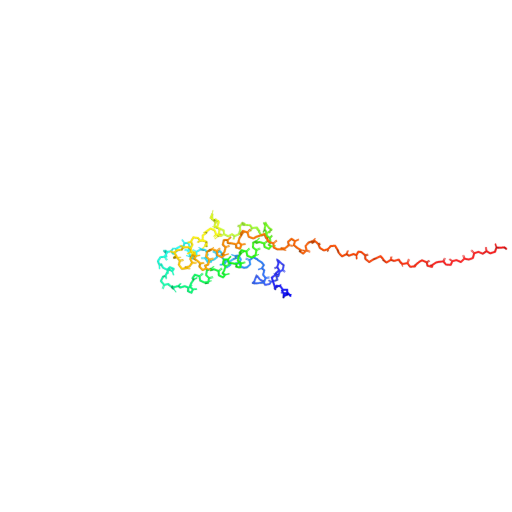0 PHE A N 1
ATOM 608 C CA . PHE A 1 80 ? -5.640 3.610 -4.664 1.00 90.19 80 PHE A CA 1
ATOM 609 C C . PHE A 1 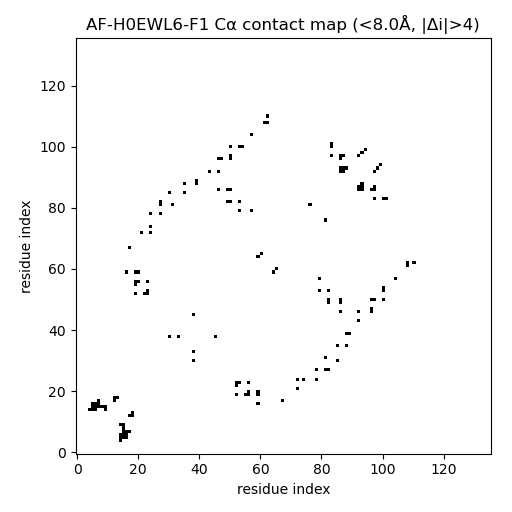80 ? -6.770 3.928 -3.681 1.00 90.19 80 PHE A C 1
ATOM 611 O O . PHE A 1 80 ? -6.545 3.975 -2.471 1.00 90.19 80 PHE A O 1
ATOM 618 N N . GLU A 1 81 ? -8.001 4.071 -4.176 1.00 91.69 81 GLU A N 1
ATOM 619 C CA . GLU A 1 81 ? -9.171 4.360 -3.346 1.00 91.69 81 GLU A CA 1
ATOM 620 C C . GLU A 1 81 ? -9.434 3.244 -2.326 1.00 91.69 81 GLU A C 1
ATOM 622 O O . GLU A 1 81 ? -9.695 3.521 -1.152 1.00 91.69 81 GLU A O 1
ATOM 627 N N . ILE A 1 82 ? -9.319 1.979 -2.743 1.00 92.56 82 ILE A N 1
ATOM 628 C CA . ILE A 1 82 ? -9.505 0.833 -1.844 1.00 92.56 82 ILE A CA 1
ATOM 629 C C . ILE A 1 82 ? -8.460 0.860 -0.727 1.00 92.56 82 ILE A C 1
ATOM 631 O O . ILE A 1 82 ? -8.821 0.712 0.441 1.00 92.56 82 ILE A O 1
ATOM 635 N N . PHE A 1 83 ? -7.188 1.107 -1.047 1.00 95.88 83 PHE A N 1
ATOM 636 C CA . PHE A 1 83 ? -6.148 1.213 -0.025 1.00 95.88 83 PHE A CA 1
ATOM 637 C C . PHE A 1 83 ? -6.414 2.346 0.965 1.00 95.88 83 PHE A C 1
ATOM 639 O O . PHE A 1 83 ? -6.304 2.130 2.172 1.00 95.88 83 PHE A O 1
ATOM 646 N N . ILE A 1 84 ? -6.822 3.527 0.491 1.00 96.75 84 ILE A N 1
ATOM 647 C CA . ILE A 1 84 ? -7.185 4.644 1.374 1.00 96.75 84 ILE A CA 1
ATOM 648 C C . ILE A 1 84 ? -8.357 4.271 2.277 1.00 96.75 84 ILE A C 1
ATOM 650 O O . ILE A 1 84 ? -8.308 4.540 3.479 1.00 96.75 84 ILE A O 1
ATOM 654 N N . ARG A 1 85 ? -9.384 3.611 1.738 1.00 95.44 85 ARG A N 1
ATOM 655 C CA . ARG A 1 85 ? -10.538 3.143 2.512 1.00 95.44 85 ARG A CA 1
ATOM 656 C C . ARG A 1 85 ? -10.114 2.155 3.597 1.00 95.44 85 ARG A C 1
ATOM 658 O O . ARG A 1 85 ? -10.499 2.329 4.750 1.00 95.44 85 ARG A O 1
ATOM 665 N N . THR A 1 86 ? -9.288 1.168 3.259 1.00 96.25 86 THR A N 1
ATOM 666 C CA . THR A 1 86 ? -8.783 0.171 4.212 1.00 96.25 86 THR A CA 1
ATOM 667 C C . THR A 1 86 ? -7.899 0.807 5.283 1.00 96.25 86 THR A C 1
ATOM 669 O O . THR A 1 86 ? -8.118 0.584 6.468 1.00 96.25 86 THR A O 1
ATOM 672 N N . LEU A 1 87 ? -6.955 1.676 4.912 1.00 97.75 87 LEU A N 1
ATOM 673 C CA . LEU A 1 87 ? -6.108 2.394 5.874 1.00 97.75 87 LEU A CA 1
ATOM 674 C C . LEU A 1 87 ? -6.905 3.358 6.764 1.00 97.75 87 LEU A C 1
ATOM 676 O O . LEU A 1 87 ? -6.422 3.745 7.827 1.00 97.75 87 LEU A O 1
ATOM 680 N N . SER A 1 88 ? -8.123 3.720 6.362 1.00 97.19 88 SER A N 1
ATOM 681 C CA . SER A 1 88 ? -9.024 4.597 7.113 1.00 97.19 88 SER A CA 1
ATOM 682 C C . SER A 1 88 ? -10.022 3.843 8.002 1.00 97.19 88 SER A C 1
ATOM 684 O O . SER A 1 88 ? -10.883 4.477 8.605 1.00 97.19 88 SER A O 1
ATOM 686 N N . GLN A 1 89 ? -9.914 2.513 8.121 1.00 95.19 89 GLN A N 1
ATOM 687 C CA . GLN A 1 89 ? -10.815 1.698 8.952 1.00 95.19 89 GLN A CA 1
ATOM 688 C C . GLN A 1 89 ? -10.744 2.058 10.443 1.00 95.19 89 GLN A C 1
ATOM 690 O O . GLN A 1 89 ? -11.752 1.988 11.139 1.00 95.19 89 GLN A O 1
ATOM 695 N N . THR A 1 90 ? -9.588 2.529 10.929 1.00 94.88 90 THR A N 1
ATOM 696 C CA . THR A 1 90 ? -9.432 2.987 12.318 1.00 94.88 90 THR A CA 1
ATOM 697 C C . THR A 1 90 ? -8.861 4.406 12.394 1.00 94.88 90 THR A C 1
ATOM 699 O O . THR A 1 90 ? -8.036 4.780 11.555 1.00 94.88 90 THR A O 1
ATOM 702 N N . PRO A 1 91 ? -9.193 5.200 13.436 1.00 96.31 91 PRO A N 1
ATOM 703 C CA . PRO A 1 91 ? -8.664 6.559 13.584 1.00 96.31 91 PRO A CA 1
ATOM 704 C C . PRO A 1 91 ? -7.135 6.629 13.690 1.00 96.31 91 PRO A C 1
ATOM 706 O O . PRO A 1 91 ? -6.525 7.611 13.265 1.00 96.31 91 PRO A O 1
ATOM 709 N N . ASN A 1 92 ? -6.507 5.609 14.285 1.00 96.38 92 ASN A N 1
ATOM 710 C CA . ASN A 1 92 ? -5.054 5.570 14.440 1.00 96.38 92 ASN A CA 1
ATOM 711 C C . ASN A 1 92 ? -4.367 5.252 13.105 1.00 96.38 92 ASN A C 1
ATOM 713 O O . ASN A 1 92 ? -3.463 5.981 12.703 1.00 96.38 92 ASN A O 1
ATOM 717 N N . SER A 1 93 ? -4.846 4.231 12.383 1.00 97.56 93 SER A N 1
ATOM 718 C CA . SER A 1 93 ? -4.343 3.900 11.044 1.00 97.56 93 SER A CA 1
ATOM 719 C C . SER A 1 93 ? -4.551 5.053 10.060 1.00 97.56 93 SER A C 1
ATOM 721 O O . SER A 1 93 ? -3.638 5.402 9.314 1.00 97.56 93 SER A O 1
ATOM 723 N N . GLN A 1 94 ? -5.707 5.720 10.107 1.00 97.81 94 GLN A N 1
ATOM 724 C CA . GLN A 1 94 ? -5.985 6.863 9.241 1.00 97.81 94 GLN A CA 1
ATOM 725 C C . GLN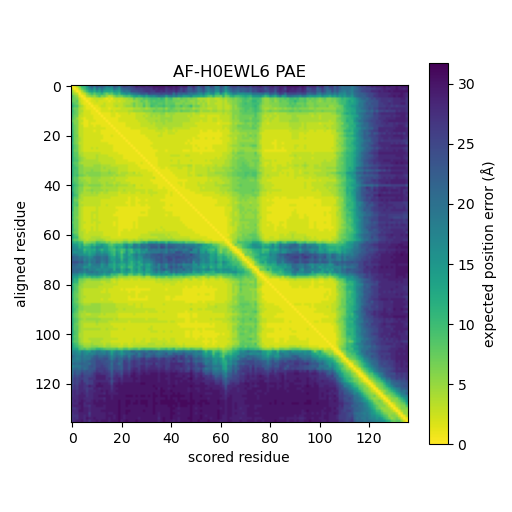 A 1 94 ? -4.965 7.989 9.450 1.00 97.81 94 GLN A C 1
ATOM 727 O O . GLN A 1 94 ? -4.386 8.498 8.487 1.00 97.81 94 GLN A O 1
ATOM 732 N N . ARG A 1 95 ? -4.731 8.371 10.716 1.00 97.62 95 ARG A N 1
ATOM 733 C CA . ARG A 1 95 ? -3.770 9.427 11.062 1.00 97.62 95 ARG A CA 1
ATOM 734 C C . ARG A 1 95 ? -2.347 9.070 10.658 1.00 97.62 95 ARG A C 1
ATOM 736 O O . ARG A 1 95 ? -1.639 9.958 10.195 1.00 97.62 95 ARG A O 1
ATOM 743 N N . GLN A 1 96 ? -1.937 7.820 10.861 1.00 97.00 96 GLN A N 1
ATOM 744 C CA . GLN A 1 96 ? -0.561 7.403 10.605 1.00 97.00 96 GLN A CA 1
ATOM 745 C C . GLN A 1 96 ? -0.282 7.120 9.130 1.00 97.00 96 GLN A C 1
ATOM 747 O O . GLN A 1 96 ? 0.803 7.441 8.668 1.00 97.00 96 GLN A O 1
ATOM 752 N N . TYR A 1 97 ? -1.232 6.551 8.386 1.00 98.31 97 TYR A N 1
ATOM 753 C CA . TYR A 1 97 ? -0.951 5.989 7.064 1.00 98.31 97 TYR A CA 1
ATOM 754 C C . TYR A 1 97 ? -1.779 6.613 5.945 1.00 98.31 97 TYR A C 1
ATOM 756 O O . TYR A 1 97 ? -1.210 7.074 4.956 1.00 98.31 97 TYR A O 1
ATOM 764 N N . ALA A 1 98 ? -3.109 6.669 6.084 1.00 97.69 98 ALA A N 1
ATOM 765 C CA . ALA A 1 98 ? -3.978 7.145 5.002 1.00 97.69 98 ALA A CA 1
ATOM 766 C C . ALA A 1 98 ? -3.669 8.603 4.625 1.00 97.69 98 ALA A C 1
ATOM 768 O O . ALA A 1 98 ? -3.523 8.929 3.449 1.00 97.69 98 ALA A O 1
ATOM 769 N N . ASN A 1 99 ? -3.490 9.470 5.627 1.00 97.31 99 ASN A N 1
ATOM 770 C CA . ASN A 1 99 ? -3.180 10.882 5.403 1.00 97.31 99 ASN A CA 1
ATOM 771 C C . ASN A 1 99 ? -1.809 11.091 4.747 1.00 97.31 99 ASN A C 1
ATOM 773 O O . ASN A 1 99 ? -1.682 11.952 3.880 1.00 97.31 99 ASN A O 1
ATOM 777 N N . LEU A 1 100 ? -0.796 10.303 5.130 1.00 96.81 100 LEU A N 1
ATOM 778 C CA . LEU A 1 100 ? 0.527 10.368 4.501 1.00 96.81 100 LEU A CA 1
ATOM 779 C C . LEU A 1 100 ? 0.454 9.954 3.033 1.00 96.81 100 LEU A C 1
ATOM 781 O O . LEU A 1 100 ? 1.035 10.610 2.172 1.00 96.81 100 LEU A O 1
ATOM 785 N N . LEU A 1 101 ? -0.292 8.888 2.747 1.00 96.31 101 LEU A N 1
ATOM 786 C CA . LEU A 1 101 ? -0.433 8.378 1.393 1.00 96.31 101 LEU A CA 1
ATOM 787 C C . LEU A 1 101 ? -1.210 9.354 0.491 1.00 96.31 101 LEU A C 1
ATOM 789 O O . LEU A 1 101 ? -0.810 9.576 -0.650 1.00 96.31 101 LEU A O 1
ATOM 793 N N . LEU A 1 102 ? -2.265 9.995 1.010 1.00 96.62 102 LEU A N 1
ATOM 794 C CA . LEU A 1 102 ? -2.990 11.067 0.315 1.00 96.62 102 LEU A CA 1
ATOM 795 C C . LEU A 1 102 ? -2.107 12.290 0.055 1.00 96.62 102 LEU A C 1
ATOM 797 O O . LEU A 1 102 ? -2.112 12.819 -1.055 1.00 96.62 102 LEU A O 1
ATOM 801 N N . ALA A 1 103 ? -1.343 12.730 1.060 1.00 95.50 103 ALA A N 1
ATOM 802 C CA . ALA A 1 103 ? -0.425 13.855 0.916 1.00 95.50 103 ALA A CA 1
ATOM 803 C C . ALA A 1 103 ? 0.604 13.578 -0.187 1.00 95.50 103 ALA A C 1
ATOM 805 O O . ALA A 1 103 ? 0.761 14.388 -1.096 1.00 95.50 103 ALA A O 1
ATOM 806 N N . LYS A 1 104 ? 1.208 12.386 -0.175 1.00 93.06 104 LYS A N 1
ATOM 807 C CA . LYS A 1 104 ? 2.155 11.949 -1.201 1.00 93.06 104 LYS A CA 1
ATOM 808 C C . LYS A 1 104 ? 1.530 11.857 -2.595 1.00 93.06 104 LYS A C 1
ATOM 810 O O . LYS A 1 104 ? 2.165 12.218 -3.580 1.00 93.06 104 LYS A O 1
ATOM 815 N N . ALA A 1 105 ? 0.285 11.398 -2.706 1.00 90.50 105 ALA A N 1
ATOM 816 C CA . ALA A 1 105 ? -0.403 11.330 -3.995 1.00 90.50 105 ALA A CA 1
ATOM 817 C C . ALA A 1 105 ? -0.671 12.720 -4.596 1.00 90.50 105 ALA A C 1
ATOM 819 O O . ALA A 1 105 ? -0.700 12.860 -5.818 1.00 90.50 105 ALA A O 1
ATOM 820 N N . ALA A 1 106 ? -0.840 13.741 -3.749 1.00 90.06 106 ALA A N 1
ATOM 821 C CA . ALA A 1 106 ? -0.997 15.131 -4.169 1.00 90.06 106 ALA A CA 1
ATOM 822 C C . ALA A 1 106 ? 0.331 15.801 -4.577 1.00 90.06 106 ALA A C 1
ATOM 824 O O . ALA A 1 106 ? 0.316 16.841 -5.244 1.00 90.06 106 ALA A O 1
ATOM 825 N N . GLU A 1 107 ? 1.476 15.230 -4.198 1.00 86.94 107 GLU A N 1
ATOM 826 C CA . GLU A 1 107 ? 2.785 15.709 -4.634 1.00 86.94 107 GLU A CA 1
ATOM 827 C C . GLU A 1 107 ? 2.998 15.418 -6.127 1.00 86.94 107 GLU A C 1
ATOM 829 O O . GLU A 1 107 ? 2.633 14.365 -6.655 1.00 86.94 107 GLU A O 1
ATOM 834 N N . LYS A 1 108 ? 3.595 16.375 -6.846 1.00 63.09 108 LYS A N 1
ATOM 835 C CA . LYS A 1 108 ? 3.946 16.181 -8.258 1.00 63.09 108 LYS A CA 1
ATOM 836 C C . LYS A 1 108 ? 5.180 15.274 -8.349 1.00 63.09 108 LYS A C 1
ATOM 838 O O . LYS A 1 108 ? 6.146 15.548 -7.638 1.00 63.09 108 LYS A O 1
ATOM 843 N N . PRO A 1 109 ? 5.211 14.274 -9.253 1.00 62.34 109 PRO A N 1
ATOM 844 C CA . PRO A 1 109 ? 6.369 13.401 -9.400 1.00 62.34 109 PRO A CA 1
ATOM 845 C C . PRO A 1 109 ? 7.633 14.219 -9.698 1.00 62.34 109 PRO A C 1
ATOM 847 O O . PRO A 1 109 ? 7.725 14.904 -10.719 1.00 62.34 109 PRO A O 1
ATOM 850 N N . GLU A 1 110 ? 8.635 14.121 -8.826 1.00 53.44 110 GLU A N 1
ATOM 851 C CA . GLU A 1 110 ? 9.937 14.810 -8.917 1.00 53.44 110 GLU A CA 1
ATOM 852 C C . GLU A 1 110 ? 10.716 14.510 -10.219 1.00 53.44 110 GLU A C 1
ATOM 854 O O . GLU A 1 110 ? 11.712 15.165 -10.524 1.00 53.44 110 GLU A O 1
ATOM 859 N N . ILE A 1 111 ? 10.274 13.543 -11.029 1.00 53.34 111 ILE A N 1
ATOM 860 C CA . ILE A 1 111 ? 10.945 13.102 -12.265 1.00 53.34 111 ILE A CA 1
ATOM 861 C C . ILE A 1 111 ? 11.072 14.215 -13.306 1.00 53.34 111 ILE A C 1
ATOM 863 O O . ILE A 1 111 ? 11.992 14.188 -14.123 1.00 53.34 111 ILE A O 1
ATOM 867 N N . GLN A 1 112 ? 10.239 15.252 -13.225 1.00 44.97 112 GLN A N 1
ATOM 868 C CA . GLN A 1 112 ? 10.364 16.419 -14.094 1.00 44.97 112 GLN A CA 1
ATOM 869 C C . GLN A 1 112 ? 11.631 17.258 -13.817 1.00 44.97 112 GLN A C 1
ATOM 871 O O . GLN A 1 112 ? 12.061 18.003 -14.698 1.00 44.97 112 GLN A O 1
ATOM 876 N N . ARG A 1 113 ? 12.292 17.109 -12.653 1.00 45.09 113 ARG A N 1
ATOM 877 C CA . ARG A 1 113 ? 13.567 17.795 -12.358 1.00 45.09 113 ARG A CA 1
ATOM 878 C C . ARG A 1 113 ? 14.756 17.239 -13.140 1.00 45.09 113 ARG A C 1
ATOM 880 O O . ARG A 1 113 ? 15.661 17.998 -13.472 1.00 45.09 113 ARG A O 1
ATOM 887 N N . PHE A 1 114 ? 14.758 15.951 -13.482 1.00 45.38 114 PHE A N 1
ATOM 888 C CA . PHE A 1 114 ? 15.879 15.343 -14.216 1.00 45.38 114 PHE A CA 1
ATOM 889 C C . PHE A 1 114 ? 15.834 15.608 -15.725 1.00 45.38 114 PHE A C 1
ATOM 891 O O . PHE A 1 114 ? 16.828 15.403 -16.414 1.00 45.38 114 PHE A O 1
ATOM 898 N N . SER A 1 115 ? 14.708 16.100 -16.246 1.00 44.59 115 SER A N 1
ATOM 899 C CA . SER A 1 115 ? 14.563 16.466 -17.660 1.00 44.59 115 SER A CA 1
ATOM 900 C C . SER A 1 115 ? 15.097 17.868 -17.991 1.00 44.59 115 SER A C 1
ATOM 902 O O . SER A 1 115 ? 15.102 18.239 -19.161 1.00 44.59 115 SER A O 1
ATOM 904 N N . GLN A 1 116 ? 15.510 18.668 -16.996 1.00 43.31 116 GLN A N 1
ATOM 905 C CA . GLN A 1 116 ? 15.782 20.107 -17.164 1.00 43.31 116 GLN A CA 1
ATOM 906 C C . GLN A 1 116 ? 17.232 20.555 -16.916 1.00 43.31 116 GLN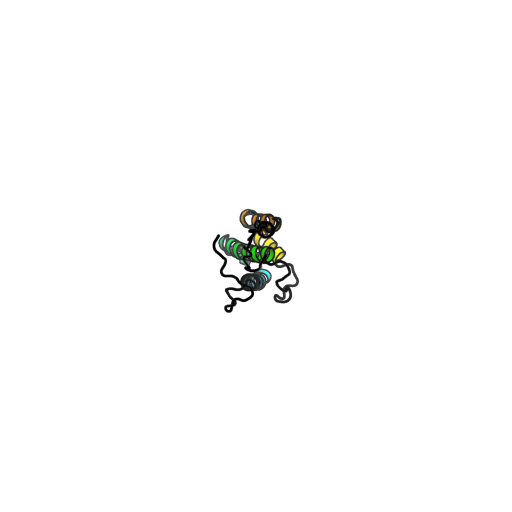 A C 1
ATOM 908 O O . GLN A 1 116 ? 17.467 21.743 -16.714 1.00 43.31 116 GLN A O 1
ATOM 913 N N . SER A 1 117 ? 18.233 19.676 -17.002 1.00 41.66 117 SER A N 1
ATOM 914 C CA . SER A 1 117 ? 19.626 20.134 -17.143 1.00 41.66 117 SER A CA 1
ATOM 915 C C . SER A 1 117 ? 20.106 19.950 -18.588 1.00 41.66 117 SER A C 1
ATOM 917 O O . SER A 1 117 ? 20.545 18.850 -18.937 1.00 41.66 117 SER A O 1
ATOM 919 N N . PRO A 1 118 ? 20.062 20.985 -19.451 1.00 42.38 118 PRO A N 1
ATOM 920 C CA . PRO A 1 118 ? 20.854 20.968 -20.667 1.00 42.38 118 PRO A CA 1
ATOM 921 C C . PRO A 1 118 ? 22.324 21.021 -20.247 1.00 42.38 118 PRO A C 1
ATOM 923 O O . PRO A 1 118 ? 22.767 21.979 -19.612 1.00 42.38 118 PRO A O 1
ATOM 926 N N . LEU A 1 119 ? 23.083 19.978 -20.576 1.00 48.34 119 LEU A N 1
ATOM 927 C CA . LEU A 1 119 ? 24.540 20.042 -20.536 1.00 48.34 119 LEU A CA 1
ATOM 928 C C . LEU A 1 119 ? 24.985 21.181 -21.474 1.00 48.34 119 LEU A C 1
ATOM 930 O O . LEU A 1 119 ? 24.505 21.229 -22.611 1.00 48.34 119 LEU A O 1
ATOM 934 N N . PRO A 1 120 ? 25.879 22.095 -21.058 1.00 44.81 120 PRO A N 1
ATOM 935 C CA . PRO A 1 120 ? 26.450 23.055 -21.989 1.00 44.81 120 PRO A CA 1
ATOM 936 C C . PRO A 1 120 ? 27.242 22.282 -23.048 1.00 44.81 120 PRO A C 1
ATOM 938 O O . PRO A 1 120 ? 28.122 21.482 -22.726 1.00 44.81 120 PRO A O 1
ATOM 941 N N . ALA A 1 121 ? 26.881 22.487 -24.315 1.00 47.28 121 ALA A N 1
ATOM 942 C CA . ALA A 1 121 ? 27.526 21.858 -25.456 1.00 47.28 121 ALA A CA 1
ATOM 943 C C . ALA A 1 121 ? 29.037 22.148 -25.439 1.00 47.28 121 ALA A C 1
ATOM 945 O O . ALA A 1 121 ? 29.466 23.300 -25.511 1.00 47.28 121 ALA A O 1
ATOM 946 N N . LEU A 1 122 ? 29.842 21.090 -25.348 1.00 44.66 122 LEU A N 1
ATOM 947 C CA . LEU A 1 122 ? 31.286 21.145 -25.551 1.00 44.66 122 LEU A CA 1
ATOM 948 C C . LEU A 1 122 ? 31.548 21.520 -27.015 1.00 44.66 122 LEU A C 1
ATOM 950 O O . LEU A 1 122 ? 31.396 20.696 -27.915 1.00 44.66 122 LEU A O 1
ATOM 954 N N . SER A 1 123 ? 31.917 22.779 -27.254 1.00 44.28 123 SER A N 1
ATOM 955 C CA . SER A 1 123 ? 32.355 23.262 -28.564 1.00 44.28 123 SER A CA 1
ATOM 956 C C . SER A 1 123 ? 33.726 22.664 -28.891 1.00 44.28 123 SER A C 1
ATOM 958 O O . SER A 1 123 ? 34.769 23.187 -28.499 1.00 44.28 123 SER A O 1
ATOM 960 N N . ALA A 1 124 ? 33.720 21.528 -29.585 1.00 44.66 124 ALA A N 1
ATOM 961 C CA . ALA A 1 124 ? 34.901 20.974 -30.224 1.00 44.66 124 ALA A CA 1
ATOM 962 C C . ALA A 1 124 ? 35.217 21.805 -31.478 1.00 44.66 124 ALA A C 1
ATOM 964 O O . ALA A 1 124 ? 34.634 21.596 -32.540 1.00 44.66 124 ALA A O 1
ATOM 965 N N . ARG A 1 125 ? 36.144 22.765 -31.371 1.00 40.19 125 ARG A N 1
ATOM 966 C CA . ARG A 1 125 ? 36.813 23.328 -32.553 1.00 40.19 125 ARG A CA 1
ATOM 967 C C . ARG A 1 125 ? 37.929 22.378 -32.965 1.00 40.19 125 ARG A C 1
ATOM 969 O O . ARG A 1 125 ? 39.062 22.488 -32.506 1.00 40.19 125 ARG A O 1
ATOM 976 N N . THR A 1 126 ? 37.569 21.422 -33.811 1.00 43.66 126 THR A N 1
ATOM 977 C CA . THR A 1 126 ? 38.495 20.549 -34.529 1.00 43.66 126 THR A CA 1
ATOM 978 C C . THR A 1 126 ? 39.345 21.397 -35.471 1.00 43.66 126 THR A C 1
ATOM 980 O O . THR A 1 126 ? 38.819 22.190 -36.253 1.00 43.66 126 THR A O 1
ATOM 983 N N . GLY A 1 127 ? 40.665 21.249 -35.370 1.00 41.19 127 GLY A N 1
ATOM 984 C CA . GLY A 1 127 ? 41.604 21.799 -36.337 1.00 41.19 127 GLY A CA 1
ATOM 985 C C . GLY A 1 127 ? 41.408 21.165 -37.712 1.00 41.19 127 GLY A C 1
ATOM 986 O O . GLY A 1 127 ? 41.188 19.961 -37.824 1.00 41.19 127 GLY A O 1
ATOM 987 N N . VAL A 1 128 ? 41.520 21.987 -38.751 1.00 41.38 128 VAL A N 1
ATOM 988 C CA . VAL A 1 128 ? 41.747 21.540 -40.125 1.00 41.38 128 VAL A CA 1
ATOM 989 C C . VAL A 1 128 ? 43.139 22.028 -40.505 1.00 41.38 128 VAL A C 1
ATOM 991 O O . VAL A 1 128 ? 43.354 23.222 -40.696 1.00 41.38 128 VAL A O 1
ATOM 994 N N . MET A 1 129 ? 44.085 21.093 -40.556 1.00 45.78 129 MET A N 1
ATOM 995 C CA . MET A 1 129 ? 45.270 21.193 -41.404 1.00 45.78 129 MET A CA 1
ATOM 996 C C . MET A 1 129 ? 44.937 20.474 -42.709 1.00 45.78 129 MET A C 1
ATOM 998 O O . MET A 1 129 ? 44.511 19.325 -42.645 1.00 45.78 129 MET A O 1
ATOM 1002 N N . ILE A 1 130 ? 45.165 21.120 -43.853 1.00 45.31 130 ILE A N 1
ATOM 1003 C CA . ILE A 1 130 ? 45.530 20.476 -45.122 1.00 45.31 130 ILE A CA 1
ATOM 1004 C C . ILE A 1 130 ? 46.443 21.459 -45.888 1.00 45.31 130 ILE A C 1
ATOM 1006 O O . ILE A 1 130 ? 46.063 22.598 -46.150 1.00 45.31 130 ILE A O 1
ATOM 1010 N N . SER A 1 131 ? 47.670 20.978 -46.115 1.00 45.31 131 SER A N 1
ATOM 1011 C CA . SER A 1 131 ? 48.766 21.413 -47.015 1.00 45.31 131 SER A CA 1
ATOM 1012 C C . SER A 1 131 ? 48.298 21.388 -48.495 1.00 45.31 131 SER A C 1
ATOM 1014 O O . SER A 1 131 ? 47.274 20.770 -48.760 1.00 45.31 131 SER A O 1
ATOM 1016 N N . ASP A 1 132 ? 48.925 21.930 -49.545 1.00 42.81 132 ASP A N 1
ATOM 1017 C CA . ASP A 1 132 ? 50.268 22.454 -49.839 1.00 42.81 132 ASP A CA 1
ATOM 1018 C C . ASP A 1 132 ? 50.263 23.105 -51.260 1.00 42.81 132 ASP A C 1
ATOM 1020 O O . ASP A 1 132 ? 49.345 22.814 -52.029 1.00 42.81 132 ASP A O 1
ATOM 1024 N N . SER A 1 133 ? 51.341 23.843 -51.596 1.00 42.69 133 SER A N 1
ATOM 1025 C CA . SER A 1 133 ? 51.916 24.128 -52.947 1.00 42.69 133 SER A CA 1
ATOM 1026 C C . SER A 1 133 ? 51.124 25.060 -53.911 1.00 42.69 133 SER A C 1
ATOM 1028 O O . SER A 1 133 ? 49.902 25.028 -53.936 1.00 42.69 133 SER A O 1
ATOM 1030 N N . ASP A 1 134 ? 51.683 25.958 -54.743 1.00 40.53 134 ASP A N 1
ATOM 1031 C CA . ASP A 1 134 ? 53.018 26.131 -55.350 1.00 40.53 134 ASP A CA 1
ATOM 1032 C C . ASP A 1 134 ? 53.208 27.583 -55.900 1.00 40.53 134 ASP A C 1
ATOM 1034 O O . ASP A 1 134 ? 52.225 28.262 -56.191 1.00 40.53 134 ASP A O 1
ATOM 1038 N N . GLU A 1 135 ? 54.479 27.995 -56.045 1.00 43.41 135 GLU A N 1
ATOM 1039 C CA . GLU A 1 135 ? 55.111 28.842 -57.098 1.00 43.41 135 GLU A CA 1
ATOM 1040 C C . GLU A 1 135 ? 54.458 30.168 -57.602 1.00 43.41 135 GLU A C 1
ATOM 1042 O O . GLU A 1 135 ? 53.415 30.145 -58.251 1.00 43.41 135 GLU A O 1
ATOM 1047 N N . VAL A 1 136 ? 55.090 31.340 -57.355 1.00 39.50 136 VAL A N 1
ATOM 1048 C CA . VAL A 1 136 ? 56.045 32.109 -58.222 1.00 39.50 136 VAL A CA 1
ATOM 1049 C C . VAL A 1 136 ? 56.696 33.227 -57.394 1.00 39.50 136 VAL A C 1
ATOM 1051 O O . VAL A 1 136 ? 55.956 33.958 -56.696 1.00 39.50 136 VAL A O 1
#

Nearest PDB structures (foldseek):
  7vg4-assembly3_E  TM=2.523E-01  e=6.365E+00  Methylorubrum extorquens AM1